Protein AF-A0A2C9W108-F1 (afdb_monomer)

Organism: Manihot esculenta (NCBI:txid3983)

Sequence (97 aa):
MDSQANSSPRLLASLLLLLTVFLAVQVHGSNDSLGICLGDCGQNVIMCGIKCAISDLPNLLKCVEACGSNNFGCMGKCTGVRIQDPSLPPPPPLPVK

Structure (mmCIF, N/CA/C/O backbone):
data_AF-A0A2C9W108-F1
#
_entry.id   AF-A0A2C9W108-F1
#
loop_
_atom_site.group_PDB
_atom_site.id
_atom_site.type_symbol
_atom_site.label_atom_id
_atom_site.label_alt_id
_atom_site.label_comp_id
_atom_site.label_asym_id
_atom_site.label_entity_id
_atom_site.label_seq_id
_atom_site.pdbx_PDB_ins_code
_atom_site.Cartn_x
_atom_site.Cartn_y
_atom_site.Cartn_z
_atom_site.occupancy
_atom_site.B_iso_or_equiv
_atom_site.auth_seq_id
_atom_site.auth_comp_id
_atom_site.auth_asym_id
_atom_site.auth_atom_id
_atom_site.pdbx_PDB_model_num
ATOM 1 N N . MET A 1 1 ? 33.421 12.099 30.091 1.00 39.28 1 MET A N 1
ATOM 2 C CA . MET A 1 1 ? 33.880 11.465 28.832 1.00 39.28 1 MET A CA 1
ATOM 3 C C . MET A 1 1 ? 32.650 11.341 27.964 1.00 39.28 1 MET A C 1
ATOM 5 O O . MET A 1 1 ? 32.030 10.289 27.895 1.00 39.28 1 MET A O 1
ATOM 9 N N . ASP A 1 2 ? 32.246 12.465 27.391 1.00 39.06 2 ASP A N 1
ATOM 10 C CA . ASP A 1 2 ? 30.994 12.595 26.664 1.00 39.06 2 ASP A CA 1
ATOM 11 C C . ASP A 1 2 ? 31.292 12.318 25.194 1.00 39.06 2 ASP A C 1
ATOM 13 O O . ASP A 1 2 ? 31.895 13.132 24.496 1.00 39.06 2 ASP A O 1
ATOM 17 N N . SER A 1 3 ? 30.944 11.111 24.745 1.00 47.00 3 SER A N 1
ATOM 18 C CA . SER A 1 3 ? 30.998 10.748 23.329 1.00 47.00 3 SER A CA 1
ATOM 19 C C . SER A 1 3 ? 29.887 11.491 22.597 1.00 47.00 3 SER A C 1
ATOM 21 O O . SER A 1 3 ? 28.778 10.990 22.426 1.00 47.00 3 SER A O 1
ATOM 23 N N . GLN A 1 4 ? 30.186 12.720 22.187 1.00 43.94 4 GLN A N 1
ATOM 24 C CA . GLN A 1 4 ? 29.365 13.490 21.270 1.00 43.94 4 GLN A CA 1
ATOM 25 C C . GLN A 1 4 ? 29.432 12.809 19.898 1.00 43.94 4 GLN A C 1
ATOM 27 O O . GLN A 1 4 ? 30.363 13.019 19.120 1.00 43.94 4 GLN A O 1
ATOM 32 N N . ALA A 1 5 ? 28.451 11.953 19.609 1.00 55.03 5 ALA A N 1
ATOM 33 C CA . ALA A 1 5 ? 28.225 11.421 18.276 1.00 55.03 5 ALA A CA 1
ATOM 34 C C . ALA A 1 5 ? 27.812 12.579 17.354 1.00 55.03 5 ALA A C 1
ATOM 36 O O . ALA A 1 5 ? 26.633 12.871 17.172 1.00 55.03 5 ALA A O 1
ATOM 37 N N . ASN A 1 6 ? 28.798 13.274 16.786 1.00 54.06 6 ASN A N 1
ATOM 38 C CA . ASN A 1 6 ? 28.607 14.159 15.645 1.00 54.06 6 ASN A CA 1
ATOM 39 C C . ASN A 1 6 ? 28.319 13.280 14.419 1.00 54.06 6 ASN A C 1
ATOM 41 O O . ASN A 1 6 ? 29.185 13.032 13.577 1.00 54.06 6 ASN A O 1
ATOM 45 N N . SER A 1 7 ? 27.118 12.709 14.366 1.00 54.62 7 SER A N 1
ATOM 46 C CA . SER A 1 7 ? 26.648 11.932 13.229 1.00 54.62 7 SER A CA 1
ATOM 47 C C . SER A 1 7 ? 26.403 12.895 12.074 1.00 54.62 7 SER A C 1
ATOM 49 O O . SER A 1 7 ? 25.329 13.477 11.936 1.00 54.62 7 SER A O 1
ATOM 51 N N . SER A 1 8 ? 27.449 13.088 11.265 1.00 64.69 8 SER A N 1
ATOM 52 C CA . SER A 1 8 ? 27.384 13.834 10.014 1.00 64.69 8 SER A CA 1
ATOM 53 C C . SER A 1 8 ? 26.168 13.351 9.212 1.00 64.69 8 SER A C 1
ATOM 55 O O . SER A 1 8 ? 26.024 12.138 9.024 1.00 64.69 8 SER A O 1
ATOM 57 N N . PRO A 1 9 ? 25.301 14.245 8.702 1.00 65.56 9 PRO A N 1
ATOM 58 C CA . PRO A 1 9 ? 24.088 13.851 7.978 1.00 65.56 9 PRO A CA 1
ATOM 59 C C . PRO A 1 9 ? 24.389 12.970 6.755 1.00 65.56 9 PRO A C 1
ATOM 61 O O . PRO A 1 9 ? 23.544 12.195 6.317 1.00 65.56 9 PRO A O 1
ATOM 64 N N . ARG A 1 10 ? 25.627 13.023 6.245 1.00 69.31 10 ARG A N 1
ATOM 65 C CA . ARG A 1 10 ? 26.129 12.147 5.180 1.00 69.31 10 ARG A CA 1
ATOM 66 C C . ARG A 1 10 ? 26.263 10.685 5.613 1.00 69.31 10 ARG A C 1
ATOM 68 O O . ARG A 1 10 ? 25.981 9.804 4.815 1.00 69.31 10 ARG A O 1
ATOM 75 N N . LEU A 1 11 ? 26.655 10.419 6.861 1.00 73.62 11 LEU A N 1
ATOM 76 C CA . LEU A 1 11 ? 26.768 9.054 7.387 1.00 73.62 11 LEU A CA 1
ATOM 77 C C . LEU A 1 11 ? 25.390 8.421 7.582 1.00 73.62 11 LEU A C 1
ATOM 79 O O . LEU A 1 11 ? 25.199 7.269 7.208 1.00 73.62 11 LEU A O 1
ATOM 83 N N . LEU A 1 12 ? 24.421 9.187 8.091 1.00 73.69 12 LEU A N 1
ATOM 84 C CA . LEU A 1 12 ? 23.034 8.729 8.215 1.00 73.69 12 LEU A CA 1
ATOM 85 C C . LEU A 1 12 ? 22.411 8.447 6.843 1.00 73.69 12 LEU A C 1
ATOM 87 O O . LEU A 1 12 ? 21.793 7.402 6.660 1.00 73.69 12 LEU A O 1
ATOM 91 N N . ALA A 1 13 ? 22.625 9.332 5.864 1.00 75.19 13 ALA A N 1
ATOM 92 C CA . ALA A 1 13 ? 22.141 9.135 4.500 1.00 75.19 13 ALA A CA 1
ATOM 93 C C . ALA A 1 13 ? 22.758 7.893 3.836 1.00 75.19 13 ALA A C 1
ATOM 95 O O . ALA A 1 13 ? 22.033 7.102 3.240 1.00 75.19 13 ALA A O 1
ATOM 96 N N . SER A 1 14 ? 24.070 7.677 3.983 1.00 76.50 14 SER A N 1
ATOM 97 C CA . SER A 1 14 ? 24.744 6.482 3.460 1.00 76.50 14 SER A CA 1
ATOM 98 C C . SER A 1 14 ? 24.280 5.198 4.146 1.00 76.50 14 SER A C 1
ATOM 100 O O . SER A 1 14 ? 24.136 4.174 3.484 1.00 76.50 14 SER A O 1
ATOM 102 N N . LEU A 1 15 ? 24.010 5.243 5.454 1.00 77.56 15 LEU A N 1
ATOM 103 C CA . LEU A 1 15 ? 23.491 4.096 6.196 1.00 77.56 15 LEU A CA 1
ATOM 104 C C . LEU A 1 15 ? 22.067 3.744 5.746 1.00 77.56 15 LEU A C 1
ATOM 106 O O . LEU A 1 15 ? 21.772 2.573 5.527 1.00 77.56 15 LEU A O 1
ATOM 110 N N . LEU A 1 16 ? 21.214 4.752 5.540 1.00 74.69 16 LEU A N 1
ATOM 111 C CA . LEU A 1 16 ? 19.873 4.585 4.973 1.00 74.69 16 LEU A CA 1
ATOM 112 C C . LEU A 1 16 ? 19.928 3.995 3.558 1.00 74.69 16 LEU A C 1
ATOM 114 O O . LEU A 1 16 ? 19.174 3.074 3.260 1.00 74.69 1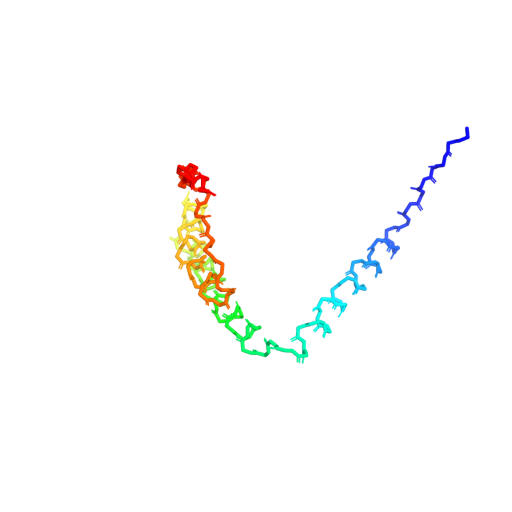6 LEU A O 1
ATOM 118 N N . LEU A 1 17 ? 20.846 4.473 2.712 1.00 76.19 17 LEU A N 1
ATOM 119 C CA . LEU A 1 17 ? 21.056 3.946 1.359 1.00 76.19 17 LEU A CA 1
ATOM 120 C C . LEU A 1 17 ? 21.551 2.495 1.364 1.00 76.19 17 LEU A C 1
ATOM 122 O O . LEU A 1 17 ? 21.121 1.686 0.549 1.00 76.19 17 LEU A O 1
ATOM 126 N N . LEU A 1 18 ? 22.441 2.138 2.289 1.00 70.50 18 LEU A N 1
ATOM 127 C CA . LEU A 1 18 ? 22.884 0.754 2.450 1.00 70.50 18 LEU A CA 1
ATOM 128 C C . LEU A 1 18 ? 21.732 -0.135 2.926 1.00 70.50 18 LEU A C 1
ATOM 130 O O . LEU A 1 18 ? 21.531 -1.212 2.374 1.00 70.50 18 LEU A O 1
ATOM 134 N N . LEU A 1 19 ? 20.930 0.331 3.886 1.00 70.31 19 LEU A N 1
ATOM 135 C CA . LEU A 1 19 ? 19.743 -0.379 4.365 1.00 70.31 19 LEU A CA 1
ATOM 136 C C . LEU A 1 19 ? 18.727 -0.637 3.244 1.00 70.31 19 LEU A C 1
ATOM 138 O O . LEU A 1 19 ? 18.222 -1.753 3.143 1.00 70.31 19 LEU A O 1
ATOM 142 N N . THR A 1 20 ? 18.461 0.335 2.366 1.00 69.31 20 THR A N 1
ATOM 143 C CA . THR A 1 20 ? 17.540 0.132 1.234 1.00 69.31 20 THR A CA 1
ATOM 144 C C . THR A 1 20 ? 18.087 -0.860 0.209 1.00 69.31 20 THR A C 1
ATOM 146 O O . THR A 1 20 ? 17.329 -1.695 -0.282 1.00 69.31 20 THR A O 1
ATOM 149 N N . VAL A 1 21 ? 19.393 -0.838 -0.075 1.00 66.06 21 VAL A N 1
ATOM 150 C CA . VAL A 1 21 ? 20.036 -1.793 -0.995 1.00 66.06 21 VAL A CA 1
ATOM 151 C C . VAL A 1 21 ? 20.052 -3.211 -0.416 1.00 66.06 21 VAL A C 1
ATOM 153 O O . VAL A 1 21 ? 19.735 -4.161 -1.127 1.00 66.06 21 VAL A O 1
ATOM 156 N N . PHE A 1 22 ? 20.349 -3.375 0.876 1.00 59.47 22 PHE A N 1
ATOM 157 C CA . PHE A 1 22 ? 20.301 -4.682 1.541 1.00 59.47 22 PHE A CA 1
ATOM 158 C C . PHE A 1 22 ? 18.885 -5.268 1.556 1.00 59.47 22 PHE A C 1
ATOM 160 O O . PHE A 1 22 ? 18.714 -6.459 1.298 1.00 59.47 22 PHE A O 1
ATOM 167 N N . LEU A 1 23 ? 17.865 -4.438 1.797 1.00 58.16 23 LEU A N 1
ATOM 168 C CA . LEU A 1 23 ? 16.465 -4.856 1.699 1.00 58.16 23 LEU A CA 1
ATOM 169 C C . LEU A 1 23 ? 16.088 -5.240 0.260 1.00 58.16 23 LEU A C 1
ATOM 171 O O . LEU A 1 23 ? 15.422 -6.251 0.063 1.00 58.16 23 LEU A O 1
ATOM 175 N N . ALA A 1 24 ? 16.559 -4.500 -0.747 1.00 55.47 24 ALA A N 1
ATOM 176 C CA . ALA A 1 24 ? 16.310 -4.820 -2.153 1.00 55.47 24 ALA A CA 1
ATOM 177 C C . ALA A 1 24 ? 16.975 -6.139 -2.597 1.00 55.47 24 ALA A C 1
ATOM 179 O O . ALA A 1 24 ? 16.374 -6.913 -3.342 1.00 55.47 24 ALA A O 1
ATOM 180 N N . VAL A 1 25 ? 18.186 -6.429 -2.109 1.00 53.50 25 VAL A N 1
ATOM 181 C CA . VAL A 1 25 ? 18.914 -7.678 -2.400 1.00 53.50 25 VAL A CA 1
ATOM 182 C C . VAL A 1 25 ? 18.245 -8.892 -1.746 1.00 53.50 25 VAL A C 1
ATOM 184 O O . VAL A 1 25 ? 18.161 -9.946 -2.370 1.00 53.50 25 VAL A O 1
ATOM 187 N N . GLN A 1 26 ? 17.701 -8.749 -0.534 1.00 49.69 26 GLN A N 1
ATOM 188 C CA . GLN A 1 26 ? 16.968 -9.828 0.148 1.00 49.69 26 GLN A CA 1
ATOM 189 C C . GLN A 1 26 ? 15.631 -10.170 -0.543 1.00 49.69 26 GLN A C 1
ATOM 191 O O . GLN A 1 26 ? 15.130 -11.284 -0.403 1.00 49.69 26 GLN A O 1
ATOM 196 N N . VAL A 1 27 ? 15.053 -9.241 -1.316 1.00 51.56 27 VAL A N 1
ATOM 197 C CA . VAL A 1 27 ? 13.802 -9.458 -2.070 1.00 51.56 27 VAL A CA 1
ATOM 198 C C . VAL A 1 27 ? 14.040 -10.216 -3.384 1.00 51.56 27 VAL A C 1
ATOM 200 O O . VAL A 1 27 ? 13.195 -11.020 -3.775 1.00 51.56 27 VAL A O 1
ATOM 203 N N . HIS A 1 28 ? 15.204 -10.038 -4.017 1.00 46.53 28 HIS A N 1
ATOM 204 C CA . HIS A 1 28 ? 15.532 -10.613 -5.332 1.00 46.53 28 HIS A CA 1
ATOM 205 C C . HIS A 1 28 ? 15.745 -12.142 -5.339 1.00 46.53 28 HIS A C 1
ATOM 207 O O . HIS A 1 28 ? 15.837 -12.740 -6.404 1.00 46.53 28 HIS A O 1
ATOM 213 N N . GLY A 1 29 ? 15.880 -12.785 -4.171 1.00 46.44 29 GLY A N 1
ATOM 214 C CA . GLY A 1 29 ? 16.270 -14.201 -4.081 1.00 46.44 29 GLY A CA 1
ATOM 215 C C . GLY A 1 29 ? 15.126 -15.218 -3.983 1.00 46.44 29 GLY A C 1
ATOM 216 O O . GLY A 1 29 ? 15.320 -16.367 -4.366 1.00 46.44 29 GLY A O 1
ATOM 217 N N . SER A 1 30 ? 13.948 -14.824 -3.483 1.00 46.84 30 SER A N 1
ATOM 218 C CA . SER A 1 30 ? 12.847 -15.773 -3.198 1.00 46.84 30 SER A CA 1
ATOM 219 C C 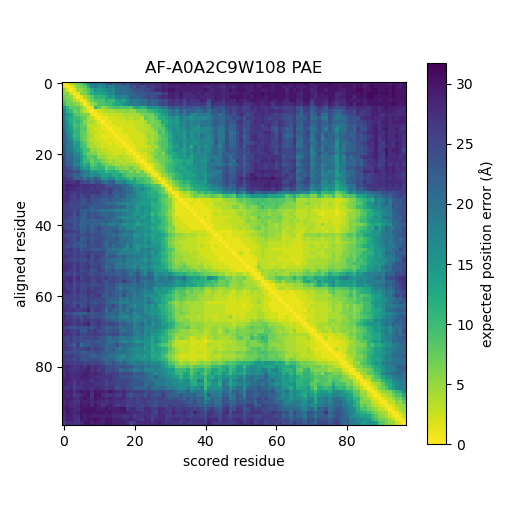. SER A 1 30 ? 11.437 -15.233 -3.459 1.00 46.84 30 SER A C 1
ATOM 221 O O . SER A 1 30 ? 10.469 -15.960 -3.260 1.00 46.84 30 SER A O 1
ATOM 223 N N . ASN A 1 31 ? 11.287 -13.966 -3.860 1.00 52.72 31 ASN A N 1
ATOM 224 C CA . ASN A 1 31 ? 10.049 -13.220 -3.625 1.00 52.72 31 ASN A CA 1
ATOM 225 C C . ASN A 1 31 ? 9.623 -12.306 -4.784 1.00 52.72 31 ASN A C 1
ATOM 227 O O . ASN A 1 31 ? 8.869 -11.365 -4.546 1.00 52.72 31 ASN A O 1
ATOM 231 N N . ASP A 1 32 ? 10.017 -12.583 -6.031 1.00 55.31 32 ASP A N 1
ATOM 232 C CA . ASP A 1 32 ? 9.556 -11.796 -7.191 1.00 55.31 32 ASP A CA 1
ATOM 233 C C . ASP A 1 32 ? 8.023 -11.668 -7.215 1.00 55.31 32 ASP A C 1
ATOM 235 O O . ASP A 1 32 ? 7.478 -10.590 -7.432 1.00 55.31 32 ASP A O 1
ATOM 239 N N . SER A 1 33 ? 7.310 -12.738 -6.846 1.00 69.81 33 SER A N 1
ATOM 240 C CA . SER A 1 33 ? 5.848 -12.714 -6.693 1.00 69.81 33 SER A CA 1
ATOM 241 C C . SER A 1 33 ? 5.359 -11.860 -5.517 1.00 69.81 33 SER A C 1
ATOM 243 O O . SER A 1 33 ? 4.316 -11.224 -5.629 1.00 69.81 33 SER A O 1
ATOM 245 N N . LEU A 1 34 ? 6.093 -11.806 -4.402 1.00 78.62 34 LEU A N 1
ATOM 246 C CA . LEU A 1 34 ? 5.727 -10.976 -3.252 1.00 78.62 34 LEU A CA 1
ATOM 247 C C . LEU A 1 34 ? 5.947 -9.490 -3.554 1.00 78.62 34 LEU A C 1
ATOM 249 O O . LEU A 1 34 ? 5.082 -8.676 -3.242 1.00 78.62 34 LEU A O 1
ATOM 253 N N . GLY A 1 35 ? 7.078 -9.140 -4.172 1.00 76.38 35 GLY A N 1
ATOM 254 C CA . GLY A 1 35 ? 7.389 -7.769 -4.576 1.00 76.38 35 GLY A CA 1
ATOM 255 C C . GLY A 1 35 ? 6.388 -7.233 -5.599 1.00 76.38 35 GLY A C 1
ATOM 256 O O . GLY A 1 35 ? 5.881 -6.127 -5.426 1.00 76.38 35 GLY A O 1
ATOM 257 N N . ILE A 1 36 ? 6.038 -8.041 -6.606 1.00 81.00 36 ILE A N 1
ATOM 258 C CA . ILE A 1 36 ? 5.003 -7.706 -7.595 1.00 81.00 36 ILE A CA 1
ATOM 259 C C . ILE A 1 36 ? 3.634 -7.567 -6.917 1.00 81.00 36 ILE A C 1
ATOM 261 O O . ILE A 1 36 ? 2.970 -6.552 -7.097 1.00 81.00 36 ILE A O 1
ATOM 265 N N . CYS A 1 37 ? 3.247 -8.515 -6.057 1.00 80.44 37 CYS A N 1
ATOM 266 C CA . CYS A 1 37 ? 1.970 -8.461 -5.340 1.00 80.44 37 CYS A CA 1
ATOM 267 C C . CYS A 1 37 ? 1.856 -7.205 -4.459 1.00 80.44 37 CYS A C 1
ATOM 269 O O . CYS A 1 37 ? 0.857 -6.488 -4.509 1.00 80.44 37 CYS A O 1
ATOM 271 N N . LEU A 1 38 ? 2.896 -6.892 -3.680 1.00 84.12 38 LEU A N 1
ATOM 272 C CA . LEU A 1 38 ? 2.934 -5.681 -2.858 1.00 84.12 38 LEU A CA 1
ATOM 273 C C . LEU A 1 38 ? 2.965 -4.408 -3.709 1.00 84.12 38 LEU A C 1
ATOM 275 O O . LEU A 1 38 ? 2.351 -3.415 -3.320 1.00 84.12 38 LEU A O 1
ATOM 279 N N . GLY A 1 39 ? 3.638 -4.435 -4.861 1.00 81.81 39 GLY A N 1
ATOM 280 C CA . GLY A 1 39 ? 3.655 -3.344 -5.833 1.00 81.81 39 GLY A CA 1
ATOM 281 C C . GLY A 1 39 ? 2.268 -3.048 -6.404 1.00 81.81 39 GLY A C 1
ATOM 282 O O . GLY A 1 39 ? 1.839 -1.893 -6.385 1.00 81.81 39 GLY A O 1
ATOM 283 N N . ASP A 1 40 ? 1.534 -4.082 -6.816 1.00 82.88 40 ASP A N 1
ATOM 284 C CA . ASP A 1 40 ? 0.166 -3.969 -7.335 1.00 82.88 40 ASP A CA 1
ATOM 285 C C . ASP A 1 40 ? -0.809 -3.468 -6.255 1.00 82.88 40 ASP A C 1
ATOM 287 O O . ASP A 1 40 ? -1.628 -2.574 -6.495 1.00 82.88 40 ASP A O 1
ATOM 291 N N . CYS A 1 41 ? -0.692 -3.976 -5.022 1.00 80.75 41 CYS A N 1
ATOM 292 C CA . CYS A 1 41 ? -1.458 -3.459 -3.886 1.00 80.75 41 CYS A CA 1
ATOM 293 C C . CYS A 1 41 ? -1.092 -1.996 -3.568 1.00 80.75 41 CYS A C 1
ATOM 295 O O . CYS A 1 41 ? -1.967 -1.175 -3.294 1.00 80.75 41 CYS A O 1
ATOM 297 N N . GLY A 1 42 ? 0.196 -1.647 -3.620 1.00 83.00 42 GLY A N 1
ATOM 298 C CA . GLY A 1 42 ? 0.698 -0.302 -3.341 1.00 83.00 42 GLY A CA 1
ATOM 299 C C . GLY A 1 42 ? 0.246 0.732 -4.374 1.00 83.00 42 GLY A C 1
ATOM 300 O O . GLY A 1 42 ? -0.149 1.838 -3.999 1.00 83.00 42 GLY A O 1
ATOM 301 N N . GLN A 1 43 ? 0.221 0.372 -5.661 1.00 83.94 43 GLN A N 1
ATOM 302 C CA . GLN A 1 43 ? -0.298 1.252 -6.712 1.00 83.94 43 GLN A CA 1
ATOM 303 C C . GLN A 1 43 ? -1.763 1.617 -6.478 1.00 83.94 43 GLN A C 1
ATOM 305 O O . GLN A 1 43 ? -2.127 2.783 -6.634 1.00 83.94 43 GLN A O 1
ATOM 310 N N . ASN A 1 44 ? -2.589 0.665 -6.039 1.00 80.38 44 ASN A N 1
ATOM 311 C CA . ASN A 1 44 ? -3.997 0.920 -5.741 1.00 80.38 44 ASN A CA 1
ATOM 312 C C . ASN A 1 44 ? -4.187 1.910 -4.579 1.00 80.38 44 ASN A C 1
ATOM 314 O O . ASN A 1 44 ? -5.060 2.778 -4.660 1.00 80.38 44 ASN A O 1
ATOM 318 N N . VAL A 1 45 ? -3.345 1.847 -3.539 1.00 83.56 45 VAL A N 1
ATOM 319 C CA . VAL A 1 45 ? -3.340 2.840 -2.445 1.00 83.56 45 VAL A CA 1
ATOM 320 C C . VAL A 1 45 ? -3.013 4.228 -2.977 1.00 83.56 45 VAL A C 1
ATOM 322 O O . VAL A 1 45 ? -3.733 5.183 -2.688 1.00 83.56 45 VAL A O 1
ATOM 325 N N . ILE A 1 46 ? -1.948 4.343 -3.773 1.00 82.38 46 ILE A N 1
ATOM 326 C CA . ILE A 1 46 ? -1.479 5.627 -4.306 1.00 82.38 46 ILE A CA 1
ATOM 327 C C . ILE A 1 46 ? -2.535 6.236 -5.231 1.00 82.38 46 ILE A C 1
ATOM 329 O O . ILE A 1 46 ? -2.888 7.404 -5.073 1.00 82.38 46 ILE A O 1
ATOM 333 N N . MET A 1 47 ? -3.101 5.449 -6.150 1.00 86.81 47 MET A N 1
ATOM 334 C CA . MET A 1 47 ? -4.177 5.907 -7.033 1.00 86.81 47 MET A CA 1
ATOM 335 C C . MET A 1 47 ? -5.409 6.367 -6.249 1.00 86.81 47 MET A C 1
ATOM 337 O O . MET A 1 47 ? -6.036 7.364 -6.610 1.00 86.81 47 MET A O 1
ATOM 341 N N . CYS A 1 48 ? -5.759 5.656 -5.178 1.00 83.75 48 CYS A N 1
ATOM 342 C CA . CYS A 1 48 ? -6.864 6.026 -4.305 1.00 83.75 48 CYS A CA 1
ATOM 343 C C . CYS A 1 48 ? -6.573 7.343 -3.563 1.00 83.75 48 CYS A C 1
ATOM 345 O O . CYS A 1 48 ? -7.397 8.254 -3.596 1.00 83.75 48 CYS A O 1
ATOM 347 N N . GLY A 1 49 ? -5.368 7.507 -3.010 1.00 84.00 49 GLY A N 1
ATOM 348 C CA . GLY A 1 49 ? -4.938 8.750 -2.364 1.00 84.00 49 GLY A CA 1
ATOM 349 C C . GLY A 1 49 ? -4.929 9.952 -3.315 1.00 84.00 49 GLY A C 1
ATOM 350 O O . GLY A 1 49 ? -5.386 11.032 -2.945 1.00 84.00 49 GLY A O 1
ATOM 351 N N . ILE A 1 50 ? -4.498 9.758 -4.566 1.00 87.31 50 ILE A N 1
ATOM 352 C CA . ILE A 1 50 ? -4.563 10.794 -5.608 1.00 87.31 50 ILE A CA 1
ATOM 353 C C . ILE A 1 50 ? -6.020 11.180 -5.891 1.00 87.31 50 ILE A C 1
ATOM 355 O O . ILE A 1 50 ? -6.336 12.367 -5.951 1.00 87.31 50 ILE A O 1
ATOM 359 N N . LYS A 1 51 ? -6.935 10.207 -6.009 1.00 87.62 51 LYS A N 1
ATOM 360 C CA . LYS A 1 51 ? -8.369 10.498 -6.165 1.00 87.62 51 LYS A CA 1
ATOM 361 C C . LYS A 1 51 ? -8.909 11.297 -4.980 1.00 87.62 51 LYS A C 1
ATOM 363 O O . LYS A 1 51 ? -9.572 12.306 -5.207 1.00 87.62 51 LYS A O 1
ATOM 368 N N . CYS A 1 52 ? -8.575 10.916 -3.748 1.00 85.31 52 CYS A N 1
ATOM 369 C CA . CYS A 1 52 ? -8.969 11.658 -2.549 1.00 85.31 52 CYS A CA 1
ATOM 370 C C . CYS A 1 52 ? -8.468 13.109 -2.576 1.00 85.31 52 CYS A C 1
ATOM 372 O O . CYS A 1 52 ? -9.233 14.029 -2.300 1.00 85.31 52 CYS A O 1
ATOM 374 N N . ALA A 1 53 ? -7.211 13.328 -2.972 1.00 84.81 53 ALA A N 1
ATOM 375 C CA . ALA A 1 53 ? -6.626 14.664 -3.072 1.00 84.81 53 ALA A CA 1
ATOM 376 C C . ALA A 1 53 ? -7.319 15.548 -4.121 1.00 84.81 53 ALA A C 1
ATOM 378 O O . ALA A 1 53 ? -7.410 16.758 -3.939 1.00 84.81 53 ALA A O 1
ATOM 379 N N . ILE A 1 54 ? -7.822 14.957 -5.208 1.00 87.44 54 ILE A N 1
ATOM 380 C CA . ILE A 1 54 ? -8.483 15.699 -6.290 1.00 87.44 54 ILE A CA 1
ATOM 381 C C . ILE A 1 54 ? -9.965 15.964 -5.984 1.00 87.44 54 ILE A C 1
ATOM 383 O O . ILE A 1 54 ? -10.493 16.993 -6.396 1.00 87.44 54 ILE A O 1
ATOM 387 N N . SER A 1 55 ? -10.648 15.045 -5.295 1.00 79.81 55 SER A N 1
ATOM 388 C CA . SER A 1 55 ? -12.118 15.044 -5.215 1.00 79.81 55 SER A CA 1
ATOM 389 C C . SER A 1 55 ? -12.709 15.241 -3.819 1.00 79.81 55 SER A C 1
ATOM 391 O O . SER A 1 55 ? -13.887 15.577 -3.728 1.00 79.81 55 SER A O 1
ATOM 393 N N . ASP A 1 56 ? -11.928 15.095 -2.744 1.00 73.69 56 ASP A N 1
ATOM 394 C CA . ASP A 1 56 ? -12.462 15.143 -1.377 1.00 73.69 56 ASP A CA 1
ATOM 395 C C . ASP A 1 56 ? -11.466 15.755 -0.376 1.00 73.69 56 ASP A C 1
ATOM 397 O O . ASP A 1 56 ? -11.161 15.194 0.674 1.00 73.69 56 ASP A O 1
ATOM 401 N N . LEU A 1 57 ? -10.935 16.939 -0.709 1.00 74.62 57 LEU A N 1
ATOM 402 C CA . LEU A 1 57 ? -9.966 17.666 0.123 1.00 74.62 57 LEU A CA 1
ATOM 403 C C . LEU A 1 57 ? -10.424 17.887 1.586 1.00 74.62 57 LEU A C 1
ATOM 405 O O . LEU A 1 57 ? -9.608 17.689 2.489 1.00 74.62 57 LEU A O 1
ATOM 409 N N . PRO A 1 58 ? -11.697 18.252 1.866 1.00 82.50 58 PRO A N 1
ATOM 410 C CA . PRO A 1 58 ? -12.173 18.449 3.238 1.00 82.50 58 PRO A CA 1
ATOM 411 C C . PRO A 1 58 ? -12.147 17.167 4.079 1.00 82.50 58 PRO A C 1
ATOM 413 O O . PRO A 1 58 ? -11.976 17.238 5.295 1.00 82.50 58 PRO A O 1
ATOM 416 N N . ASN A 1 59 ? -12.289 15.999 3.444 1.00 83.75 59 ASN A N 1
ATOM 417 C CA . ASN A 1 59 ? -12.264 14.692 4.102 1.00 83.75 59 ASN A CA 1
ATOM 418 C C . ASN A 1 59 ? -11.052 13.853 3.689 1.00 83.75 59 ASN A C 1
ATOM 420 O O . ASN A 1 59 ? -11.070 12.633 3.858 1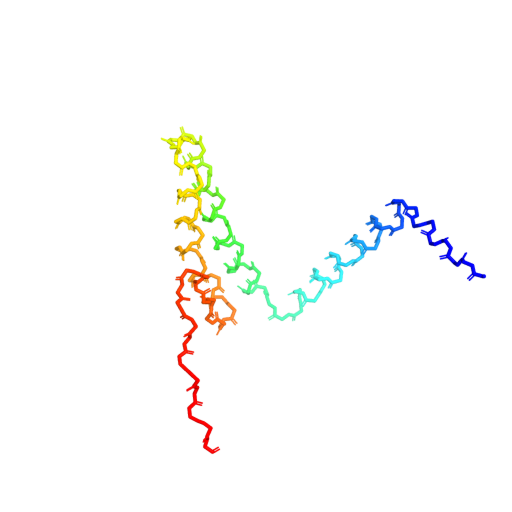.00 83.75 59 ASN A O 1
ATOM 424 N N . LEU A 1 60 ? -9.986 14.493 3.194 1.00 82.75 60 LEU A N 1
ATOM 425 C CA . LEU A 1 60 ? -8.820 13.825 2.616 1.00 82.75 60 LEU A CA 1
ATOM 426 C C . LEU A 1 60 ? -8.278 12.732 3.535 1.00 82.75 60 LEU A C 1
ATOM 428 O O . LEU A 1 60 ? -8.000 11.626 3.084 1.00 82.75 60 LEU A O 1
ATOM 432 N N . LEU A 1 61 ? -8.194 13.025 4.834 1.00 83.12 61 LEU A N 1
ATOM 433 C CA . LEU A 1 61 ? -7.696 12.089 5.835 1.00 83.12 61 LEU A CA 1
ATOM 434 C C . LEU A 1 61 ? -8.571 10.830 5.941 1.00 83.12 61 LEU A C 1
ATOM 436 O O . LEU A 1 61 ? -8.043 9.726 5.888 1.00 83.12 61 LEU A O 1
ATOM 440 N N . LYS A 1 62 ? -9.901 10.985 5.999 1.00 82.38 62 LYS A N 1
ATOM 441 C CA . LYS A 1 62 ? -10.848 9.856 6.045 1.00 82.38 62 LYS A CA 1
ATOM 442 C C . LYS A 1 62 ? -10.859 9.068 4.738 1.00 82.38 62 LYS A C 1
ATOM 444 O O . LYS A 1 62 ? -10.968 7.846 4.750 1.00 82.38 62 LYS A O 1
ATOM 449 N N . CYS A 1 63 ? -10.738 9.763 3.611 1.00 82.62 63 CYS A N 1
ATOM 450 C CA . CYS A 1 63 ? -10.684 9.137 2.297 1.00 82.62 63 CYS A CA 1
ATOM 451 C C . CYS A 1 63 ? -9.405 8.294 2.144 1.00 82.62 63 CYS A C 1
ATOM 453 O O . CYS A 1 63 ? -9.477 7.131 1.755 1.00 82.62 63 CYS A O 1
ATOM 455 N N . VAL A 1 64 ? -8.243 8.827 2.542 1.00 83.06 64 VAL A N 1
ATOM 456 C CA . VAL A 1 64 ? -6.962 8.099 2.539 1.00 83.06 64 VAL A CA 1
ATOM 457 C C . VAL A 1 64 ? -6.969 6.936 3.533 1.00 83.06 64 VAL A C 1
ATOM 459 O O . VAL A 1 64 ? -6.453 5.866 3.222 1.00 83.06 64 VAL A O 1
ATOM 462 N N . GLU A 1 65 ? -7.585 7.101 4.701 1.00 83.50 65 GLU A N 1
ATOM 463 C CA . GLU A 1 65 ? -7.748 6.020 5.677 1.00 83.50 65 GLU A CA 1
ATOM 464 C C . GLU A 1 65 ? -8.589 4.865 5.105 1.00 83.50 65 GLU A C 1
ATOM 466 O O . GLU A 1 65 ? -8.177 3.707 5.181 1.00 83.50 65 GLU A O 1
ATOM 471 N N . ALA A 1 66 ? -9.693 5.173 4.414 1.00 82.38 66 ALA A N 1
ATOM 472 C CA . ALA A 1 66 ? -10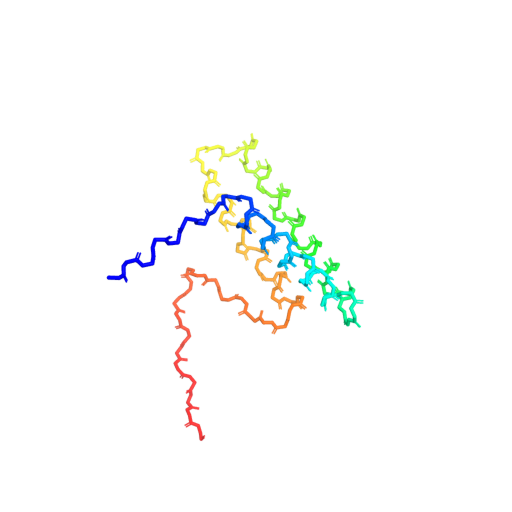.498 4.183 3.695 1.00 82.38 66 ALA A CA 1
ATOM 473 C C . ALA A 1 66 ? -9.742 3.531 2.517 1.00 82.38 66 ALA A C 1
ATOM 475 O O . ALA A 1 66 ? -9.955 2.355 2.204 1.00 82.38 66 ALA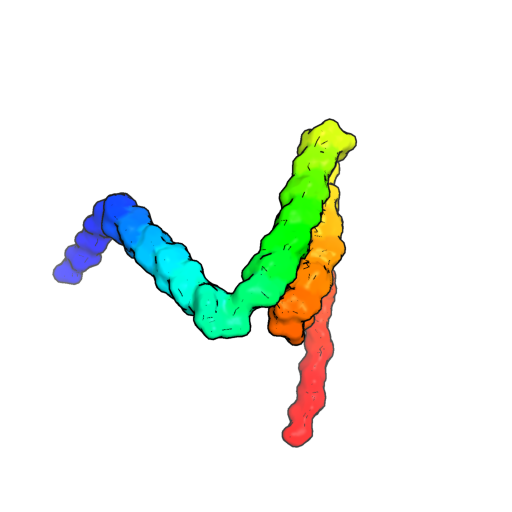 A O 1
ATOM 476 N N . CYS A 1 67 ? -8.832 4.263 1.865 1.00 82.62 67 CYS A N 1
ATOM 477 C CA . CYS A 1 67 ? -7.909 3.683 0.888 1.00 82.62 67 CYS A CA 1
ATOM 478 C C . CYS A 1 67 ? -6.955 2.683 1.553 1.00 82.62 67 CYS A C 1
ATOM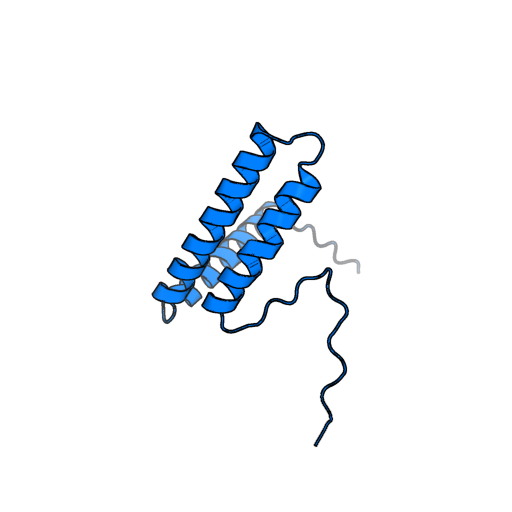 480 O O . CYS A 1 67 ? -6.692 1.621 0.989 1.00 82.62 67 CYS A O 1
ATOM 482 N N . GLY A 1 68 ? -6.442 3.013 2.740 1.00 80.81 68 GLY A N 1
ATOM 483 C CA . GLY A 1 68 ? -5.559 2.157 3.525 1.00 80.81 68 GLY A CA 1
ATOM 484 C C . GLY A 1 68 ? -6.244 0.860 3.945 1.00 80.81 68 GLY A C 1
ATOM 485 O O . GLY A 1 68 ? -5.753 -0.215 3.604 1.00 80.81 68 GLY A O 1
ATOM 486 N N . SER A 1 69 ? -7.402 0.939 4.607 1.00 76.50 69 SER A N 1
ATOM 487 C CA . SER A 1 69 ? -8.134 -0.234 5.120 1.00 76.50 69 SER A CA 1
ATOM 488 C C . SER A 1 69 ? -8.476 -1.249 4.024 1.00 76.50 69 SER A C 1
ATOM 490 O O . SER A 1 69 ? -8.224 -2.446 4.179 1.00 76.50 69 SER A O 1
ATOM 492 N N . ASN A 1 70 ? -8.929 -0.778 2.860 1.00 72.56 70 ASN A N 1
ATOM 493 C CA . ASN A 1 70 ? -9.226 -1.641 1.714 1.00 72.56 70 ASN A CA 1
ATOM 494 C C . ASN A 1 70 ? -7.978 -2.307 1.107 1.00 72.56 70 ASN A C 1
ATOM 496 O O . ASN A 1 70 ? -8.070 -3.401 0.547 1.00 72.56 70 ASN A O 1
ATOM 500 N N . ASN A 1 71 ? -6.803 -1.684 1.226 1.00 75.69 71 ASN A N 1
ATOM 501 C CA . ASN A 1 71 ? -5.562 -2.193 0.641 1.00 75.69 71 ASN A CA 1
ATOM 502 C C . ASN A 1 71 ? -4.680 -2.978 1.624 1.00 75.69 71 ASN A C 1
ATOM 504 O O . ASN A 1 71 ? -3.905 -3.828 1.182 1.00 75.69 71 ASN A O 1
ATOM 508 N N . PHE A 1 72 ? -4.828 -2.798 2.939 1.00 75.44 72 PHE A N 1
ATOM 509 C CA . PHE A 1 72 ? -4.164 -3.652 3.932 1.00 75.44 72 PHE A CA 1
ATOM 510 C C . PHE A 1 72 ? -4.582 -5.118 3.780 1.00 75.44 72 PHE A C 1
ATOM 512 O O . PHE A 1 72 ? -3.751 -6.016 3.917 1.00 75.44 72 PHE A O 1
ATOM 519 N N . GLY A 1 73 ? -5.835 -5.370 3.386 1.00 74.25 73 GLY A N 1
ATOM 520 C CA . GLY A 1 73 ? -6.294 -6.708 3.011 1.00 74.25 73 GLY A CA 1
ATOM 521 C C . GLY A 1 73 ? -5.569 -7.281 1.785 1.00 74.25 73 GLY A C 1
ATOM 522 O O . GLY A 1 73 ? -5.319 -8.483 1.731 1.00 74.25 73 GLY A O 1
ATOM 523 N N . CYS A 1 74 ? -5.187 -6.439 0.820 1.00 78.00 74 CYS A N 1
ATOM 524 C CA . CYS A 1 74 ? -4.389 -6.833 -0.345 1.00 78.00 74 CYS A CA 1
ATOM 525 C C . CYS A 1 74 ? -2.958 -7.202 0.079 1.00 78.00 74 CYS A C 1
ATOM 527 O O . CYS A 1 74 ? -2.493 -8.307 -0.193 1.00 78.00 74 CYS A O 1
ATOM 529 N N . MET A 1 75 ? -2.300 -6.337 0.857 1.00 80.75 75 MET A N 1
ATOM 530 C CA . MET A 1 75 ? -0.945 -6.592 1.365 1.00 80.75 75 MET A CA 1
ATOM 531 C C . MET A 1 75 ? -0.878 -7.813 2.295 1.00 80.75 75 MET A C 1
ATOM 533 O O . MET A 1 75 ? 0.088 -8.580 2.259 1.00 80.75 75 MET A O 1
ATOM 537 N N . GLY A 1 76 ? -1.922 -8.042 3.094 1.00 77.06 76 GLY A N 1
ATOM 538 C CA . GLY A 1 76 ? -2.025 -9.229 3.938 1.00 77.06 76 GLY A CA 1
ATOM 539 C C . GLY A 1 76 ? -2.163 -10.530 3.142 1.00 77.06 76 GLY A C 1
ATOM 540 O O . GLY A 1 76 ? -1.614 -11.555 3.539 1.00 77.06 76 GLY A O 1
ATOM 541 N N . LYS A 1 77 ? -2.817 -10.494 1.971 1.00 76.94 77 LYS A N 1
ATOM 542 C CA . LYS A 1 77 ? -2.854 -11.638 1.041 1.00 76.94 77 LYS A CA 1
ATOM 543 C C . LYS A 1 77 ? -1.491 -11.911 0.410 1.00 76.94 77 LYS A C 1
ATOM 545 O O . LYS A 1 77 ? -1.152 -13.073 0.227 1.00 76.94 77 LYS A O 1
ATOM 550 N N . CYS A 1 78 ? -0.713 -10.868 0.120 1.00 78.00 78 CYS A N 1
ATOM 551 C CA . CYS A 1 78 ? 0.636 -11.024 -0.422 1.00 78.00 78 CYS A CA 1
ATOM 552 C C . CYS A 1 78 ? 1.591 -11.660 0.596 1.00 78.00 78 CYS A C 1
ATOM 554 O O . CYS A 1 78 ? 2.352 -12.555 0.254 1.00 78.00 78 CYS A O 1
ATOM 556 N N . THR A 1 79 ? 1.539 -11.214 1.853 1.00 79.81 79 THR A N 1
ATOM 557 C CA . THR A 1 79 ? 2.477 -11.644 2.908 1.00 79.81 79 THR A CA 1
ATOM 558 C C . THR A 1 79 ? 2.025 -12.890 3.672 1.00 79.81 79 THR A C 1
ATOM 560 O O . THR A 1 79 ? 2.809 -13.458 4.428 1.00 79.81 79 THR A O 1
ATOM 563 N N . GLY A 1 80 ? 0.756 -13.292 3.539 1.00 72.00 80 GLY A N 1
ATOM 564 C CA . GLY A 1 80 ? 0.134 -14.314 4.387 1.00 72.00 80 GLY A CA 1
ATOM 565 C C . GLY A 1 80 ? -0.099 -13.857 5.834 1.00 72.00 80 GLY A C 1
ATOM 566 O O . GLY A 1 80 ? -0.620 -14.622 6.647 1.00 72.00 80 GLY A O 1
ATOM 567 N N . VAL A 1 81 ? 0.252 -12.611 6.168 1.00 70.44 81 VAL A N 1
ATOM 568 C CA . VAL A 1 81 ? 0.052 -12.016 7.488 1.00 70.44 81 VAL A CA 1
ATOM 569 C C . VAL A 1 81 ? -1.277 -11.274 7.481 1.00 70.44 81 VAL A C 1
ATOM 571 O O . VAL A 1 81 ? -1.512 -10.395 6.654 1.00 70.44 81 VAL A O 1
ATOM 574 N N . ARG A 1 82 ? -2.170 -11.587 8.424 1.00 61.00 82 ARG A N 1
ATOM 575 C CA . ARG A 1 82 ? -3.371 -10.768 8.622 1.00 61.00 82 ARG A CA 1
ATOM 576 C C . ARG A 1 82 ? -2.949 -9.418 9.190 1.00 61.00 82 ARG A C 1
ATOM 578 O O . ARG A 1 82 ? -2.671 -9.315 10.380 1.00 61.00 82 ARG A O 1
ATOM 585 N N . ILE A 1 83 ? -2.906 -8.397 8.338 1.00 62.75 83 ILE A N 1
ATOM 586 C CA . ILE A 1 83 ? -2.746 -7.019 8.792 1.00 62.75 83 ILE A CA 1
ATOM 587 C C . ILE A 1 83 ? -4.046 -6.640 9.491 1.00 62.75 83 ILE A C 1
ATOM 589 O O . ILE A 1 83 ? -5.110 -6.574 8.875 1.00 62.75 83 ILE A O 1
ATOM 593 N N . GLN A 1 84 ? -3.959 -6.510 10.807 1.00 57.72 84 GLN A N 1
ATOM 594 C CA . GLN A 1 84 ? -5.075 -6.117 11.642 1.00 57.72 84 GLN A CA 1
ATOM 595 C C . GLN A 1 84 ? -5.327 -4.633 11.411 1.00 57.72 84 GLN A C 1
ATOM 597 O O . GLN A 1 84 ? -4.399 -3.830 11.505 1.00 57.72 84 GLN A O 1
ATOM 602 N N . ASP A 1 85 ? -6.564 -4.288 11.063 1.00 58.47 85 ASP A N 1
ATOM 603 C CA . ASP A 1 85 ? -6.962 -2.891 10.968 1.00 58.47 85 ASP A CA 1
ATOM 604 C C . ASP A 1 85 ? -6.732 -2.243 12.345 1.00 58.47 85 ASP A C 1
ATOM 606 O O . ASP A 1 85 ? -7.271 -2.750 13.334 1.00 58.47 85 ASP A O 1
ATOM 610 N N . PRO A 1 86 ? -5.923 -1.175 12.453 1.00 56.72 86 PRO A N 1
ATOM 611 C CA . PRO A 1 86 ? -5.651 -0.519 13.729 1.00 56.72 86 PRO A CA 1
ATOM 612 C C . PRO A 1 86 ? -6.908 0.074 14.388 1.00 56.72 86 PRO A C 1
ATOM 614 O O . PRO A 1 86 ? -6.866 0.400 15.573 1.00 56.72 86 PRO A O 1
ATOM 617 N N . SER A 1 87 ? -8.023 0.194 13.657 1.00 56.16 87 SER A N 1
ATOM 618 C CA . SER A 1 87 ? -9.326 0.583 14.209 1.00 56.16 87 SER A CA 1
ATOM 619 C C . SER A 1 87 ? -10.084 -0.567 14.888 1.00 56.16 87 SER A C 1
ATOM 621 O O . SER A 1 87 ? -11.025 -0.315 15.646 1.00 56.16 87 SER A O 1
ATOM 623 N N . LEU A 1 88 ? -9.698 -1.826 14.649 1.00 51.22 88 LEU A N 1
ATOM 624 C CA . LEU A 1 88 ? -10.337 -2.982 15.272 1.00 51.22 88 LEU A CA 1
ATOM 625 C C . LEU A 1 88 ? -9.736 -3.251 16.661 1.00 51.22 88 LEU A C 1
ATOM 627 O O . LEU A 1 88 ? -8.512 -3.252 16.814 1.00 51.22 88 LEU A O 1
ATOM 631 N N . PRO A 1 89 ? -10.573 -3.526 17.682 1.00 58.00 89 PRO A N 1
ATOM 632 C CA . PRO A 1 89 ? -10.077 -3.924 18.990 1.00 58.00 89 PRO A CA 1
ATOM 633 C C . PRO A 1 89 ? -9.218 -5.193 18.863 1.00 58.00 89 PRO A C 1
ATOM 635 O O . PRO A 1 89 ? -9.520 -6.055 18.026 1.00 58.00 89 PRO A O 1
ATOM 638 N N . PRO A 1 90 ? -8.155 -5.328 19.679 1.00 61.75 90 PRO A N 1
ATOM 639 C CA . PRO A 1 90 ? -7.288 -6.494 19.624 1.00 61.75 90 PRO A CA 1
ATOM 640 C C . PRO A 1 90 ? -8.116 -7.773 19.817 1.00 61.75 90 PRO A C 1
ATOM 642 O O . PRO A 1 90 ? -9.045 -7.791 20.634 1.00 61.75 90 PRO A O 1
ATOM 645 N N . PRO A 1 91 ? -7.815 -8.847 19.067 1.00 61.88 91 PRO A N 1
ATOM 646 C CA . PRO A 1 91 ? -8.537 -10.097 19.185 1.00 61.88 91 PRO A CA 1
ATOM 647 C C . PRO A 1 91 ? -8.358 -10.649 20.604 1.00 61.88 91 PRO A C 1
ATOM 649 O O . PRO A 1 91 ? -7.295 -10.464 21.207 1.00 61.88 91 PRO A O 1
ATOM 652 N N . PRO A 1 92 ? -9.380 -11.332 21.149 1.00 73.25 92 PRO A N 1
ATOM 653 C CA . PRO A 1 92 ? -9.265 -11.957 22.455 1.00 73.25 92 PRO A CA 1
ATOM 654 C C . PRO A 1 92 ? -8.069 -12.927 22.474 1.00 73.25 92 PRO A C 1
ATOM 656 O O . PRO A 1 92 ? -7.790 -13.563 21.450 1.00 73.25 92 PRO A O 1
A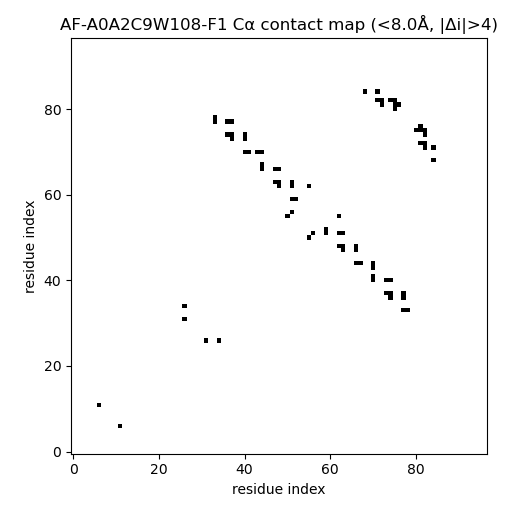TOM 659 N N . PRO A 1 93 ? -7.362 -13.053 23.613 1.00 68.06 93 PRO A N 1
ATOM 660 C CA . PRO A 1 93 ? -6.228 -13.961 23.736 1.00 68.06 93 PRO A CA 1
ATOM 661 C C . PRO A 1 93 ? -6.622 -15.372 23.300 1.00 68.06 93 PRO A C 1
ATOM 663 O O . PRO A 1 93 ? -7.653 -15.893 23.733 1.00 68.06 93 PRO A O 1
ATOM 666 N N . LEU A 1 94 ? -5.809 -15.996 22.444 1.00 67.12 94 LEU A N 1
ATOM 6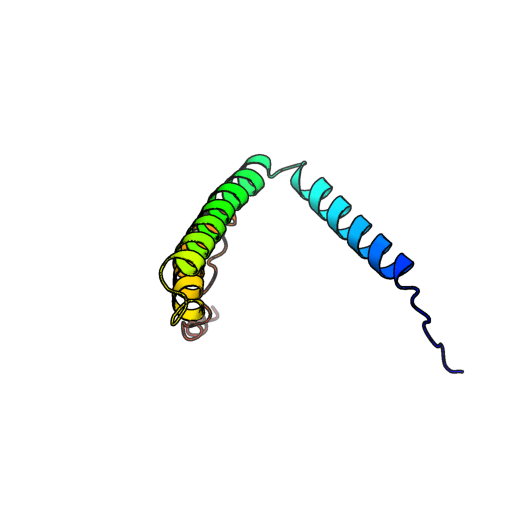67 C CA . LEU A 1 94 ? -6.011 -17.401 22.104 1.00 67.12 94 LEU A CA 1
ATOM 668 C C . LEU A 1 94 ? -5.878 -18.248 23.381 1.00 67.12 94 LEU A C 1
ATOM 670 O O . LEU A 1 94 ? -4.971 -17.989 24.178 1.00 67.12 94 LEU A O 1
ATOM 674 N N . PRO A 1 95 ? -6.744 -19.257 23.586 1.00 61.31 95 PRO A N 1
ATOM 675 C CA . PRO A 1 95 ? -6.578 -20.179 24.694 1.00 61.31 95 PRO A CA 1
ATOM 676 C C . PRO A 1 95 ? -5.244 -20.907 24.530 1.00 61.31 95 PRO A 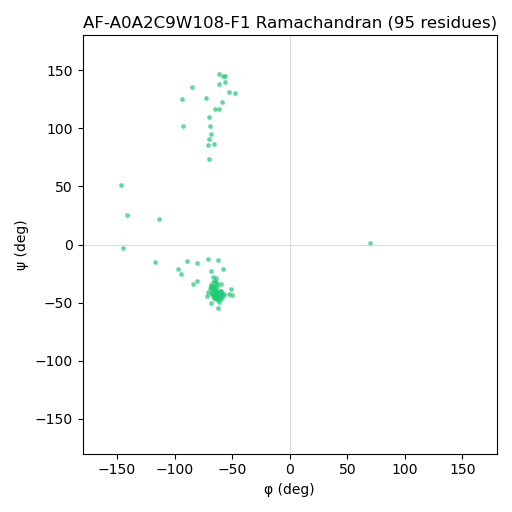C 1
ATOM 678 O O . PRO A 1 95 ? -5.027 -21.622 23.550 1.00 61.31 95 PRO A O 1
ATOM 681 N N . VAL A 1 96 ? -4.345 -20.689 25.489 1.00 67.44 96 VAL A N 1
ATOM 682 C CA . VAL A 1 96 ? -3.102 -21.447 25.625 1.00 67.44 96 VAL A CA 1
ATOM 683 C C . VAL A 1 96 ? -3.504 -22.889 25.937 1.00 67.44 96 VAL A C 1
ATOM 685 O O . VAL A 1 96 ? -4.174 -23.129 26.942 1.00 67.44 96 VAL A O 1
ATOM 688 N N . LYS A 1 97 ? -3.167 -23.819 25.041 1.00 61.75 97 LYS A N 1
ATOM 689 C CA . LYS A 1 97 ? -3.350 -25.259 25.243 1.00 61.75 97 LYS A CA 1
ATOM 690 C C . LYS A 1 97 ? -2.037 -25.890 25.677 1.00 61.75 97 LYS A C 1
ATOM 692 O O . LYS A 1 97 ? -0.999 -25.487 25.109 1.00 61.75 97 LYS A O 1
#

Mean predicted aligned error: 15.41 Å

Foldseek 3Di:
DDPPPPPPVVNVVVVVVVVVVVVVVVCVPPPPVLVVQVVVLVVQLVVQLVCLVVPPVVCSVVSSLVSVVVSLVSNCVSVVHNPDNPPDDDDDDDPDD

Solvent-accessible surface area (backbone atoms only — not comparable to full-atom values): 5759 Å² total; per-residue (Å²): 136,81,83,76,78,80,73,49,70,66,58,57,51,50,49,52,52,49,52,54,51,54,53,53,56,67,41,74,77,83,30,67,69,42,55,51,44,40,47,58,33,48,50,52,35,53,54,41,38,53,47,21,63,75,75,35,64,94,46,29,69,62,45,37,48,55,30,46,62,67,30,39,58,47,42,17,65,50,70,73,44,83,62,73,59,87,88,54,78,80,76,77,81,75,83,87,127

Radius of gyration: 19.38 Å; Cα contacts (8 Å, |Δi|>4): 40; chains: 1; bounding box: 46×44×36 Å

pLDDT: mean 70.49, std 12.68, range [39.06, 87.62]

Secondary structure (DSSP, 8-state):
--------HHHHHHHHHHHHHHHHHHHTTT-HHHHHHHHHHHHHHHHHHHHHHHH-GGGHHHHHHHHHHHHHHHHHHHHS-----TTSPPPPPPPP-